Protein AF-A0A352DR67-F1 (afdb_monomer)

Solvent-accessible surface area (backbone atoms only — not comparable to full-atom values): 4386 Å² total; per-residue (Å²): 112,58,74,67,27,55,49,29,34,53,53,10,50,52,39,35,51,52,30,51,53,57,53,58,61,52,75,79,55,78,76,40,79,48,75,46,76,46,101,88,50,73,75,46,80,44,80,44,77,80,83,58,66,66,53,55,51,40,38,51,52,11,51,52,29,31,51,52,14,50,53,50,39,58,60,63,74,111

Foldseek 3Di:
DDPQLVVLQVVLVVLQVVLVVVVVVLVPDQPDWDFDDDPPGTPDIDGDDDDPVVSVVSNVSSVVSNCVSVVVVVVVVD

Mean predicted aligned error: 9.76 Å

Secondary structure (DSSP, 8-state):
--HHHHHHHHHHHHHHHHHHHHHHHHTT--SEEEEEE-SSSEEEEEEE----HHHHHHHHHHHHHHHHHHHHHHHTT-

Sequence (78 aa):
MKKTEVLYIIAGLIVLIIALLSIARVFDRPEGIGIIGGADAPTAIFVFRRIDKKKLILLAAGAILLIRGLAGAAKSKR

Nearest PDB structures (foldseek):
  6wxp-assembly2_C  TM=3.308E-01  e=1.208E+00  synthetic construct
  6vy1-assembly1_C  TM=4.022E-01  e=4.350E+00  Methanocaldococcus jannaschii DSM 2661

Structure (mmCIF, N/CA/C/O backbone):
data_AF-A0A352DR67-F1
#
_entry.id   AF-A0A352DR67-F1
#
loop_
_atom_site.group_PDB
_atom_site.id
_atom_site.type_symbol
_atom_site.label_atom_id
_atom_site.label_alt_id
_atom_site.label_comp_id
_atom_site.label_asym_id
_atom_site.label_entity_id
_atom_site.label_seq_id
_atom_site.pdbx_PDB_ins_code
_atom_site.Cartn_x
_atom_site.Cartn_y
_atom_site.Cartn_z
_atom_site.occupancy
_atom_site.B_iso_or_equiv
_atom_site.auth_seq_id
_atom_site.auth_comp_id
_atom_site.auth_asym_id
_atom_site.auth_atom_id
_atom_site.pdbx_PDB_model_num
ATOM 1 N N . MET A 1 1 ? -13.920 -1.999 22.359 1.00 72.81 1 MET A N 1
ATOM 2 C CA . MET A 1 1 ? -13.363 -1.398 21.125 1.00 72.81 1 MET A CA 1
ATOM 3 C C . MET A 1 1 ? -14.506 -0.765 20.347 1.00 72.81 1 MET A C 1
ATOM 5 O O . MET A 1 1 ? -15.511 -1.436 20.140 1.00 72.81 1 MET A O 1
ATOM 9 N N . LYS A 1 2 ? -14.421 0.523 19.994 1.00 86.62 2 LYS A N 1
ATOM 10 C CA . LYS A 1 2 ? -15.514 1.224 19.295 1.00 86.62 2 LYS A CA 1
ATOM 11 C C . LYS A 1 2 ? -15.577 0.789 17.825 1.00 86.62 2 LYS A C 1
ATOM 13 O O . LYS A 1 2 ? -14.543 0.477 17.238 1.00 86.62 2 LYS A O 1
ATOM 18 N N . LYS A 1 3 ? -16.774 0.816 17.219 1.00 86.56 3 LYS A N 1
ATOM 19 C CA . LYS A 1 3 ? -16.981 0.479 15.792 1.00 86.56 3 LYS A CA 1
ATOM 20 C C . LYS A 1 3 ? -16.089 1.311 14.855 1.00 86.56 3 LYS A C 1
ATOM 22 O O . LYS A 1 3 ? -15.630 0.803 13.841 1.00 86.56 3 LYS A O 1
ATOM 27 N N . THR A 1 4 ? -15.795 2.555 15.228 1.00 86.50 4 THR A N 1
ATOM 28 C CA . THR A 1 4 ? -14.900 3.461 14.492 1.00 86.50 4 THR A CA 1
ATOM 29 C C . THR A 1 4 ? -13.459 2.955 14.429 1.00 86.50 4 THR A C 1
ATOM 31 O O . THR A 1 4 ? -12.842 3.015 13.373 1.00 86.50 4 THR A O 1
ATOM 34 N N . GLU A 1 5 ? -12.928 2.402 15.522 1.00 88.06 5 GLU A N 1
ATOM 35 C CA . GLU A 1 5 ? -11.549 1.893 15.572 1.00 88.06 5 GLU A CA 1
ATOM 36 C C . GLU A 1 5 ? -11.391 0.636 14.722 1.00 88.06 5 GLU A C 1
ATOM 38 O O . GLU A 1 5 ? -10.432 0.506 13.966 1.00 88.06 5 GLU A O 1
ATOM 43 N N . VAL A 1 6 ? -12.384 -0.256 14.793 1.00 89.50 6 VAL A N 1
ATOM 44 C CA . VAL A 1 6 ? -12.464 -1.444 13.933 1.00 89.50 6 VAL A CA 1
ATOM 45 C C . VAL A 1 6 ? -12.463 -1.028 12.460 1.00 89.50 6 VAL A C 1
ATOM 47 O O . VAL A 1 6 ? -11.733 -1.608 11.661 1.00 89.50 6 VAL A O 1
ATOM 50 N N . LEU A 1 7 ? -13.232 0.008 12.108 1.00 91.31 7 LEU A N 1
ATOM 51 C CA . LEU A 1 7 ? -13.305 0.519 10.742 1.00 91.31 7 LEU A CA 1
ATOM 52 C C . LEU A 1 7 ? -11.948 1.040 10.250 1.00 91.31 7 LEU A C 1
ATOM 54 O O . LEU A 1 7 ? -11.544 0.701 9.141 1.00 91.31 7 LEU A O 1
ATOM 58 N N . TYR A 1 8 ? -11.223 1.812 11.068 1.00 91.12 8 TYR A N 1
ATOM 59 C CA . TYR A 1 8 ? -9.886 2.299 10.709 1.00 91.12 8 TYR A CA 1
ATOM 60 C C . TYR A 1 8 ? -8.876 1.163 10.531 1.00 91.12 8 TYR A C 1
ATOM 62 O O . TYR A 1 8 ? -8.078 1.207 9.596 1.00 91.12 8 TYR A O 1
ATOM 70 N N . ILE A 1 9 ? -8.939 0.130 11.377 1.00 90.88 9 ILE A N 1
ATOM 71 C CA . ILE A 1 9 ? -8.070 -1.047 11.258 1.00 90.88 9 ILE A CA 1
ATOM 72 C C . ILE A 1 9 ? -8.354 -1.791 9.947 1.00 90.88 9 ILE A C 1
ATOM 74 O O . ILE A 1 9 ? -7.427 -2.064 9.187 1.00 90.88 9 ILE A O 1
ATOM 78 N N . ILE A 1 10 ? -9.625 -2.075 9.650 1.00 93.44 10 ILE A N 1
ATOM 79 C CA . ILE A 1 10 ? -10.020 -2.784 8.424 1.00 93.44 10 ILE A CA 1
ATOM 80 C C . ILE A 1 10 ? -9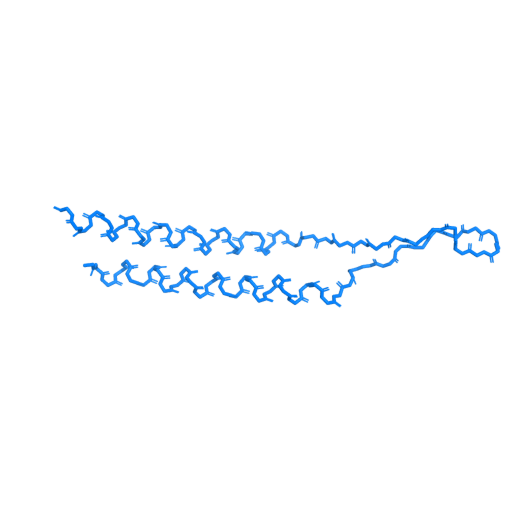.649 -1.964 7.183 1.00 93.44 10 ILE A C 1
ATOM 82 O O . ILE A 1 10 ? -9.028 -2.491 6.261 1.00 93.44 10 ILE A O 1
ATOM 86 N N . ALA A 1 11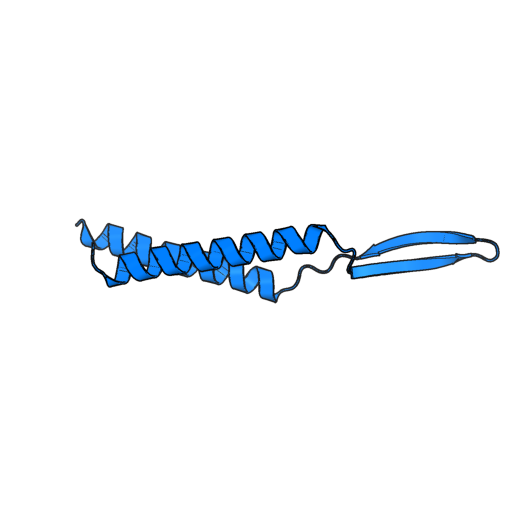 ? -9.973 -0.669 7.167 1.00 92.19 11 ALA A N 1
ATOM 87 C CA . ALA A 1 11 ? -9.643 0.215 6.053 1.00 92.19 11 ALA A CA 1
ATOM 88 C C . ALA A 1 11 ? -8.126 0.315 5.837 1.00 92.19 11 ALA A C 1
ATOM 90 O O . ALA A 1 11 ? -7.656 0.206 4.706 1.00 92.19 11 ALA A O 1
ATOM 91 N N . GLY A 1 12 ? -7.352 0.462 6.917 1.00 91.94 12 GLY A N 1
ATOM 92 C CA . GLY A 1 12 ? -5.893 0.487 6.856 1.00 91.94 12 GLY A CA 1
ATOM 93 C C . GLY A 1 12 ? -5.307 -0.809 6.296 1.00 91.94 12 GLY A C 1
ATOM 94 O O . GLY A 1 12 ? -4.426 -0.755 5.439 1.00 91.94 12 GLY A O 1
ATOM 95 N N . LEU A 1 13 ? -5.844 -1.965 6.703 1.00 94.06 13 LEU A N 1
ATOM 96 C CA . LEU A 1 13 ? -5.420 -3.273 6.198 1.00 94.06 13 LEU A CA 1
ATOM 97 C C . LEU A 1 13 ? -5.696 -3.420 4.693 1.00 94.06 13 LEU A C 1
ATOM 99 O O . LEU A 1 13 ? -4.812 -3.831 3.945 1.00 94.06 13 LEU A O 1
AT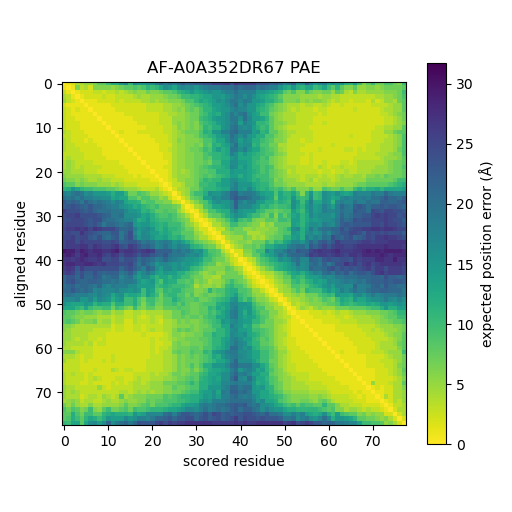OM 103 N N . ILE A 1 14 ? -6.893 -3.035 4.237 1.00 95.06 14 ILE A N 1
ATOM 104 C CA . ILE A 1 14 ? -7.273 -3.083 2.816 1.00 95.06 14 ILE A CA 1
ATOM 105 C C . ILE A 1 14 ? -6.336 -2.206 1.980 1.00 95.06 14 ILE A C 1
ATOM 107 O O . ILE A 1 14 ? -5.805 -2.657 0.964 1.00 95.06 14 ILE A O 1
ATOM 111 N N . VAL A 1 15 ? -6.086 -0.969 2.421 1.00 93.62 15 VAL A N 1
ATOM 112 C CA . VAL A 1 15 ? -5.181 -0.040 1.726 1.00 93.62 15 VAL A CA 1
ATOM 113 C C . VAL A 1 15 ? -3.759 -0.602 1.666 1.00 93.62 15 VAL A C 1
ATO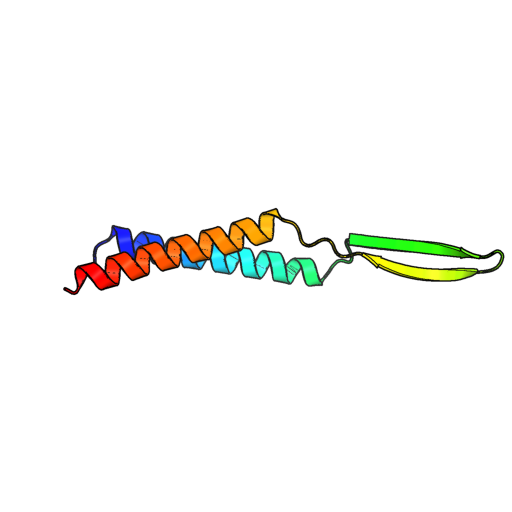M 115 O O . VAL A 1 15 ? -3.119 -0.528 0.617 1.00 93.62 15 VAL A O 1
ATOM 118 N N . LEU A 1 16 ? -3.279 -1.214 2.752 1.00 92.19 16 LEU A N 1
ATOM 119 C CA . LEU A 1 16 ? -1.953 -1.827 2.803 1.00 92.19 16 LEU A CA 1
ATOM 120 C C . LEU A 1 16 ? -1.828 -3.005 1.824 1.00 92.19 16 LEU A C 1
ATOM 122 O O . LEU A 1 16 ? -0.832 -3.102 1.109 1.00 92.19 16 LEU A O 1
ATOM 126 N N . ILE A 1 17 ? -2.851 -3.862 1.741 1.00 92.56 17 ILE A N 1
ATOM 127 C CA . ILE A 1 17 ? -2.898 -4.987 0.795 1.00 92.56 17 ILE A CA 1
ATOM 128 C C . ILE A 1 17 ? -2.871 -4.474 -0.648 1.00 92.56 17 ILE A C 1
ATOM 130 O O . ILE A 1 17 ? -2.085 -4.961 -1.460 1.00 92.56 17 ILE A O 1
ATOM 134 N N . ILE A 1 18 ? -3.673 -3.456 -0.975 1.00 90.56 18 ILE A N 1
ATOM 135 C CA . ILE A 1 18 ? -3.687 -2.853 -2.318 1.00 90.56 18 ILE A CA 1
ATOM 136 C C . ILE A 1 18 ? -2.325 -2.230 -2.652 1.00 90.56 18 ILE A C 1
ATOM 138 O O . ILE A 1 18 ? -1.839 -2.387 -3.776 1.00 90.56 18 ILE A O 1
ATOM 142 N N . ALA A 1 19 ? -1.683 -1.558 -1.692 1.00 88.81 19 ALA A N 1
ATOM 143 C CA . ALA A 1 19 ? -0.348 -0.993 -1.872 1.00 88.81 19 ALA A CA 1
ATOM 144 C C . ALA A 1 19 ? 0.698 -2.086 -2.140 1.00 88.81 19 ALA A C 1
ATOM 146 O O . ALA A 1 19 ? 1.470 -1.969 -3.092 1.00 88.81 19 ALA A O 1
ATOM 147 N N . LEU A 1 20 ? 0.678 -3.174 -1.364 1.00 87.94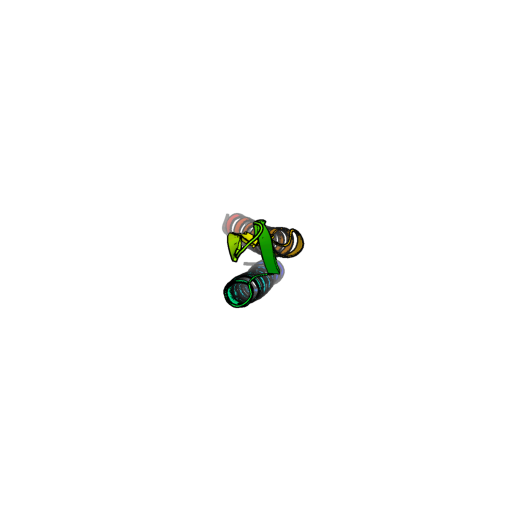 20 LEU A N 1
ATOM 148 C CA . LEU A 1 20 ? 1.556 -4.333 -1.543 1.00 87.94 20 LEU A CA 1
ATOM 149 C C . LEU A 1 20 ? 1.360 -4.994 -2.909 1.00 87.94 20 LEU A C 1
ATOM 151 O O . LEU A 1 20 ? 2.338 -5.217 -3.617 1.00 87.94 20 LEU A O 1
ATOM 155 N N . LEU A 1 21 ? 0.114 -5.232 -3.325 1.00 88.19 21 LEU A N 1
ATOM 156 C CA . LEU A 1 21 ? -0.19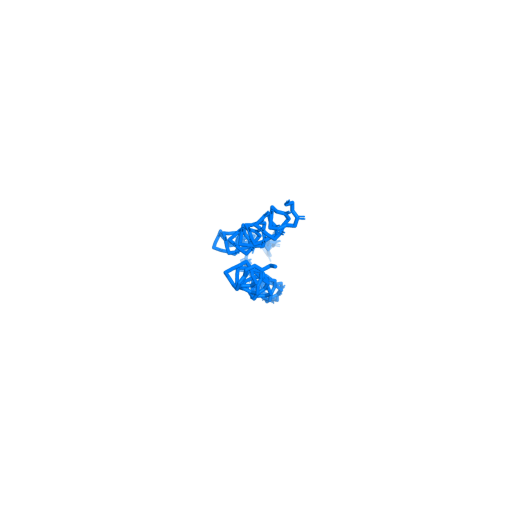7 -5.777 -4.651 1.00 88.19 21 LEU A CA 1
ATOM 157 C C . LEU A 1 21 ? 0.272 -4.843 -5.774 1.00 88.19 21 LEU A C 1
ATOM 159 O O . LEU A 1 21 ? 0.823 -5.297 -6.776 1.00 88.19 21 LEU A O 1
ATOM 163 N N . SER A 1 22 ? 0.091 -3.533 -5.602 1.00 83.25 22 SER A N 1
ATOM 164 C CA . SER A 1 22 ? 0.527 -2.528 -6.577 1.00 83.25 22 SER A CA 1
ATOM 165 C C . SER A 1 22 ? 2.046 -2.468 -6.704 1.00 83.25 22 SER A C 1
ATOM 167 O O . SER A 1 22 ? 2.551 -2.268 -7.803 1.00 83.25 22 SER A O 1
ATOM 169 N N . ILE A 1 23 ? 2.780 -2.638 -5.602 1.00 80.31 23 ILE A N 1
ATOM 170 C CA . ILE A 1 23 ? 4.244 -2.716 -5.600 1.00 80.31 23 ILE A CA 1
ATOM 171 C C . ILE A 1 23 ? 4.702 -4.039 -6.221 1.00 80.31 23 ILE A C 1
ATOM 173 O O . ILE A 1 23 ? 5.569 -4.018 -7.088 1.00 80.31 23 ILE A O 1
ATOM 177 N N . ALA A 1 24 ? 4.080 -5.164 -5.860 1.00 79.19 24 ALA A N 1
ATOM 178 C CA . ALA A 1 24 ? 4.391 -6.478 -6.420 1.00 79.19 24 ALA A CA 1
ATOM 179 C C . ALA A 1 24 ? 4.262 -6.493 -7.952 1.00 79.19 24 ALA A C 1
ATOM 181 O O . ALA A 1 24 ? 5.166 -6.957 -8.636 1.00 79.19 24 ALA A O 1
ATOM 182 N N . ARG A 1 25 ? 3.211 -5.879 -8.514 1.00 73.75 25 ARG A N 1
ATOM 183 C CA . ARG A 1 25 ? 3.036 -5.776 -9.977 1.00 73.75 25 ARG A CA 1
ATOM 184 C C . ARG A 1 25 ? 4.036 -4.860 -10.686 1.00 73.75 25 ARG A C 1
ATOM 186 O O . ARG A 1 25 ? 4.211 -4.972 -11.893 1.00 73.75 25 ARG A O 1
ATOM 193 N N . VAL A 1 26 ? 4.701 -3.954 -9.969 1.00 60.34 26 VAL A N 1
ATOM 194 C CA . VAL A 1 26 ? 5.788 -3.129 -10.536 1.00 60.34 26 VAL A CA 1
ATOM 195 C C . VAL A 1 26 ? 7.055 -3.951 -10.731 1.00 60.34 26 VAL A C 1
ATOM 197 O O . VAL A 1 26 ? 7.910 -3.573 -11.537 1.00 60.34 26 VAL A O 1
ATOM 200 N N . PHE A 1 27 ? 7.183 -5.090 -10.039 1.00 58.00 27 PHE A N 1
ATOM 201 C CA . PHE A 1 27 ? 8.350 -5.943 -10.198 1.00 58.00 27 PHE A CA 1
ATOM 202 C C . PHE A 1 27 ? 8.464 -6.576 -11.595 1.00 58.00 27 PHE A C 1
ATOM 204 O O . PHE A 1 27 ? 9.587 -6.851 -12.014 1.00 58.00 27 PHE A O 1
ATOM 211 N N . ASP A 1 28 ? 7.364 -6.649 -12.352 1.00 60.19 28 ASP A N 1
ATOM 212 C CA . ASP A 1 28 ? 7.300 -7.340 -13.648 1.00 60.19 28 ASP A CA 1
ATOM 213 C C . ASP A 1 28 ? 7.693 -6.504 -14.872 1.00 60.19 28 ASP A C 1
ATOM 215 O O . ASP A 1 28 ? 7.905 -7.072 -15.943 1.00 60.19 28 ASP A O 1
ATOM 219 N N . ARG A 1 29 ? 7.772 -5.167 -14.780 1.00 59.75 29 ARG A N 1
ATOM 220 C CA . ARG A 1 29 ? 8.045 -4.336 -15.967 1.00 59.75 29 ARG A CA 1
ATOM 221 C C . ARG A 1 29 ? 9.162 -3.322 -15.727 1.00 59.75 29 ARG A C 1
ATOM 223 O O . ARG A 1 29 ? 8.984 -2.431 -14.894 1.00 59.75 29 ARG A O 1
ATOM 230 N N . PRO A 1 30 ? 10.308 -3.427 -16.430 1.00 60.97 30 PRO A N 1
ATOM 231 C CA . PRO A 1 30 ? 11.267 -2.333 -16.472 1.00 60.97 30 PRO A CA 1
ATOM 232 C C . PRO A 1 30 ? 10.603 -1.124 -17.141 1.00 60.97 30 PRO A C 1
ATOM 234 O O . PRO A 1 30 ? 9.958 -1.254 -18.179 1.00 60.97 30 PRO A O 1
ATOM 237 N N . GLU A 1 31 ? 10.724 0.050 -16.522 1.00 64.81 31 GLU A N 1
ATOM 238 C CA . GLU A 1 31 ? 10.043 1.269 -16.986 1.00 64.81 31 GLU A CA 1
ATOM 239 C C . GLU A 1 31 ? 10.777 1.945 -18.149 1.00 64.81 31 GLU A C 1
ATOM 241 O O . GLU A 1 31 ? 10.221 2.811 -18.820 1.00 64.81 31 GLU A O 1
ATOM 246 N N . GLY A 1 32 ? 12.014 1.529 -18.418 1.00 63.28 32 GLY A N 1
ATOM 247 C CA . GLY A 1 32 ? 12.764 1.940 -19.592 1.00 63.28 32 GLY A CA 1
ATOM 248 C C . GLY A 1 32 ? 14.104 1.223 -19.689 1.00 63.28 32 GLY A C 1
ATOM 249 O O . GLY A 1 32 ? 14.741 0.924 -18.675 1.00 63.28 32 GLY A O 1
ATOM 250 N N . ILE A 1 33 ? 14.523 0.969 -20.926 1.00 66.00 33 ILE A N 1
ATOM 251 C CA . ILE A 1 33 ? 15.862 0.492 -21.270 1.00 66.00 33 ILE A CA 1
ATOM 252 C C . ILE A 1 33 ? 16.581 1.671 -21.927 1.00 66.00 33 ILE A C 1
ATOM 254 O O . ILE A 1 33 ? 16.154 2.150 -22.975 1.00 66.00 33 ILE A O 1
ATOM 258 N N . GLY A 1 34 ? 17.638 2.170 -21.288 1.00 67.88 34 GLY A N 1
ATOM 259 C CA . GLY A 1 34 ? 18.527 3.172 -21.872 1.00 67.88 34 GLY A CA 1
ATOM 260 C C . GLY A 1 34 ? 19.695 2.487 -22.571 1.00 67.88 34 GLY A C 1
ATOM 261 O O . GLY A 1 34 ? 20.368 1.662 -21.953 1.00 67.88 34 GLY A O 1
ATOM 262 N N . ILE A 1 35 ? 19.936 2.826 -23.838 1.00 71.69 35 ILE A N 1
ATOM 263 C CA . ILE A 1 35 ? 21.040 2.287 -24.641 1.00 71.69 35 ILE A CA 1
ATOM 264 C C . ILE A 1 35 ? 21.990 3.433 -24.997 1.00 71.69 35 ILE A C 1
ATOM 266 O O . ILE A 1 35 ? 21.559 4.425 -25.582 1.00 71.69 35 ILE A O 1
ATOM 270 N N . ILE A 1 36 ? 23.274 3.288 -24.661 1.00 74.81 36 ILE A N 1
ATOM 271 C CA . ILE A 1 36 ? 24.342 4.177 -25.140 1.00 74.81 36 ILE A CA 1
ATOM 272 C C . ILE A 1 36 ? 25.087 3.437 -26.254 1.00 74.81 36 ILE A C 1
ATOM 274 O O . ILE A 1 36 ? 25.681 2.384 -26.012 1.00 74.81 36 ILE A O 1
ATOM 278 N N . GLY A 1 37 ? 25.015 3.959 -27.478 1.00 75.81 37 GLY A N 1
ATOM 279 C CA . GLY A 1 37 ? 25.670 3.370 -28.647 1.00 75.81 37 GLY A CA 1
ATOM 280 C C . GLY A 1 37 ? 27.142 3.767 -28.765 1.00 75.81 37 GLY A C 1
ATOM 281 O O . GLY A 1 37 ? 27.481 4.939 -28.600 1.00 75.81 37 GLY A O 1
ATOM 282 N N . GLY A 1 38 ? 27.997 2.791 -29.075 1.00 67.88 38 GLY A N 1
ATOM 283 C CA . GLY A 1 38 ? 29.297 2.988 -29.717 1.00 67.88 38 GLY A CA 1
ATOM 284 C C . GLY A 1 38 ? 29.201 2.645 -31.208 1.00 67.88 38 GLY A C 1
ATOM 285 O O . GLY A 1 38 ? 28.203 2.072 -31.638 1.00 67.88 38 GLY A O 1
ATOM 286 N N . ALA A 1 39 ? 30.223 2.996 -31.992 1.00 65.38 39 ALA A N 1
ATOM 287 C CA . ALA A 1 39 ? 30.209 2.920 -33.459 1.00 65.38 39 ALA A CA 1
ATOM 288 C C . ALA A 1 39 ? 29.788 1.553 -34.050 1.00 65.38 39 ALA A C 1
ATOM 290 O O . ALA A 1 39 ? 29.211 1.545 -35.131 1.00 65.38 39 ALA A O 1
ATOM 291 N N . ASP A 1 40 ? 29.997 0.441 -33.326 1.00 68.69 40 ASP A N 1
ATOM 292 C CA . ASP A 1 40 ? 29.704 -0.924 -33.801 1.00 68.69 4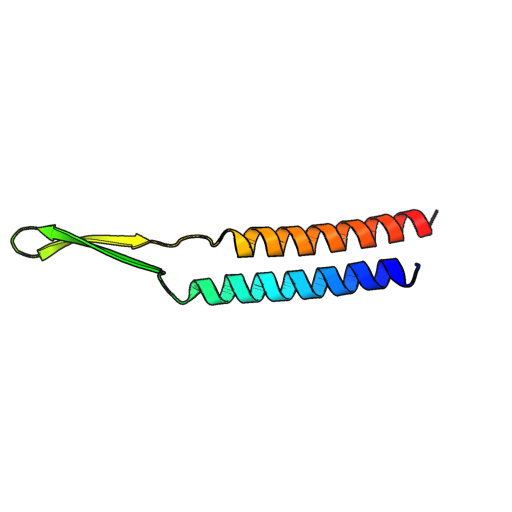0 ASP A CA 1
ATOM 293 C C . ASP A 1 40 ? 28.732 -1.748 -32.920 1.00 68.69 40 ASP A C 1
ATOM 295 O O . ASP A 1 40 ? 28.286 -2.813 -33.346 1.00 68.69 40 ASP A O 1
ATOM 299 N N . ALA A 1 41 ? 28.370 -1.307 -31.705 1.00 60.06 41 ALA A N 1
ATOM 300 C CA . ALA A 1 41 ? 27.433 -2.012 -30.806 1.00 60.06 41 ALA A CA 1
ATOM 301 C C . ALA A 1 41 ? 27.046 -1.151 -29.576 1.00 60.06 41 ALA A C 1
ATOM 303 O O . ALA A 1 41 ? 27.715 -0.151 -29.294 1.00 60.06 41 ALA A O 1
ATOM 304 N N . PRO A 1 42 ? 26.007 -1.524 -28.791 1.00 69.44 42 PRO A N 1
ATOM 305 C CA . PRO A 1 42 ? 25.732 -0.903 -27.495 1.00 69.44 42 PRO A CA 1
ATOM 306 C C . PRO A 1 42 ? 26.920 -1.055 -26.540 1.00 69.44 42 PRO A C 1
ATOM 308 O O . PRO A 1 42 ? 27.267 -2.170 -26.156 1.00 69.44 42 PRO A O 1
ATOM 311 N N . THR A 1 43 ? 27.510 0.057 -26.104 1.00 72.94 43 THR A N 1
ATOM 312 C CA . THR A 1 43 ? 28.597 0.033 -25.111 1.00 72.94 43 THR A CA 1
ATOM 313 C C . THR A 1 43 ? 28.050 -0.223 -23.705 1.00 72.94 43 THR A C 1
ATOM 315 O O . THR A 1 43 ? 28.731 -0.811 -22.869 1.00 72.94 43 THR A O 1
ATOM 318 N N . ALA A 1 44 ? 26.810 0.200 -23.427 1.00 67.06 44 ALA A N 1
ATOM 319 C CA . ALA A 1 44 ? 26.150 -0.039 -22.147 1.00 67.06 44 ALA A CA 1
ATOM 320 C C . ALA A 1 44 ? 24.617 -0.055 -22.265 1.00 67.06 44 ALA A C 1
ATOM 322 O O . ALA A 1 44 ? 24.024 0.734 -23.008 1.00 67.06 44 ALA A O 1
ATOM 323 N N . ILE A 1 45 ? 23.986 -0.935 -21.479 1.00 71.75 45 ILE A N 1
ATOM 324 C CA . ILE A 1 45 ? 22.532 -1.058 -21.325 1.00 71.75 45 ILE A CA 1
ATOM 325 C C . ILE A 1 45 ? 22.186 -0.783 -19.860 1.00 71.75 45 ILE A C 1
ATOM 327 O O . ILE A 1 45 ? 22.691 -1.459 -18.964 1.00 71.75 45 ILE A O 1
ATOM 331 N N . PHE A 1 46 ? 21.301 0.182 -19.616 1.00 71.56 46 PHE A N 1
ATOM 332 C CA . PHE A 1 46 ? 20.830 0.532 -18.277 1.00 71.56 46 PHE A CA 1
ATOM 333 C C . PHE A 1 46 ? 19.336 0.265 -18.152 1.00 71.56 46 PHE A C 1
ATOM 335 O O . PHE A 1 46 ? 18.543 0.665 -19.006 1.00 71.56 46 PHE A O 1
ATOM 342 N N . VAL A 1 47 ? 18.947 -0.376 -17.053 1.00 67.56 47 VAL A N 1
ATOM 343 C CA . VAL A 1 47 ? 17.542 -0.589 -16.707 1.00 67.56 47 VAL A CA 1
ATOM 344 C C . VAL A 1 47 ? 17.152 0.436 -15.652 1.00 67.56 47 VAL A C 1
ATOM 346 O O . VAL A 1 47 ? 17.667 0.415 -14.535 1.00 67.56 47 VAL A O 1
ATOM 349 N N . PHE A 1 48 ? 16.232 1.334 -16.000 1.00 62.31 48 PHE A N 1
ATOM 350 C CA . PHE A 1 48 ? 15.712 2.323 -15.064 1.00 62.31 48 PHE A CA 1
ATOM 351 C C . PHE A 1 48 ? 14.418 1.815 -14.430 1.00 62.31 48 PHE A C 1
ATOM 353 O O . PHE A 1 48 ? 13.493 1.372 -15.115 1.00 62.31 48 PHE A O 1
ATOM 360 N N . ARG A 1 49 ? 14.342 1.916 -13.100 1.00 66.12 49 ARG A N 1
ATOM 361 C CA . ARG A 1 49 ? 13.120 1.685 -12.328 1.00 66.12 49 ARG A CA 1
ATOM 362 C C . ARG A 1 49 ? 12.835 2.916 -11.478 1.00 66.12 49 ARG A C 1
ATOM 364 O O . ARG A 1 49 ? 13.596 3.232 -10.565 1.00 66.12 49 ARG A O 1
ATOM 371 N N . ARG A 1 50 ? 11.737 3.613 -11.757 1.00 69.31 50 ARG A N 1
ATOM 372 C CA . ARG A 1 50 ? 11.247 4.722 -10.944 1.00 69.31 50 ARG A CA 1
ATOM 373 C C . ARG A 1 50 ? 10.293 4.151 -9.899 1.00 69.31 50 ARG A C 1
ATOM 375 O O . ARG A 1 50 ? 9.282 3.529 -10.201 1.00 69.31 50 ARG A O 1
ATOM 382 N N . ILE A 1 51 ? 10.593 4.377 -8.626 1.00 69.00 51 ILE A N 1
ATOM 383 C CA . ILE A 1 51 ? 9.604 4.119 -7.578 1.00 69.00 51 ILE A CA 1
ATOM 384 C C . ILE A 1 51 ? 8.561 5.234 -7.667 1.00 69.00 51 ILE A C 1
ATOM 386 O O . ILE A 1 51 ? 8.856 6.408 -7.440 1.00 69.00 51 ILE A O 1
ATOM 390 N N . ASP A 1 52 ? 7.338 4.868 -8.036 1.00 77.88 52 ASP A N 1
ATOM 391 C CA . ASP A 1 52 ? 6.231 5.810 -8.155 1.00 77.88 52 ASP A CA 1
ATOM 392 C C . ASP A 1 52 ? 5.871 6.387 -6.775 1.00 77.88 52 ASP A C 1
ATOM 394 O O . ASP A 1 52 ? 5.441 5.658 -5.873 1.00 77.88 52 ASP A O 1
ATOM 398 N N . LYS A 1 53 ? 6.029 7.707 -6.602 1.00 82.88 53 LYS A N 1
ATOM 399 C CA . LYS A 1 53 ? 5.762 8.412 -5.333 1.00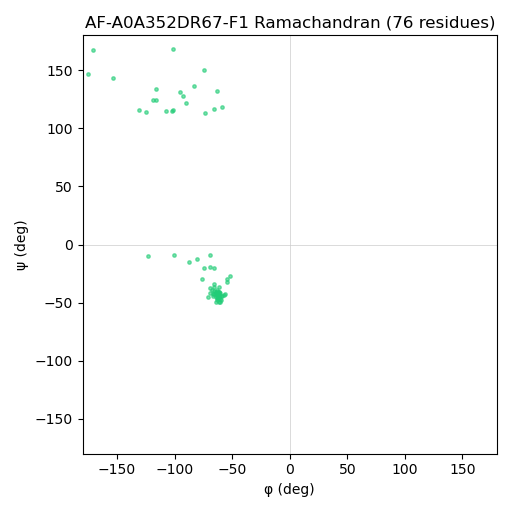 82.88 53 LYS A CA 1
ATOM 400 C C . LYS A 1 53 ? 4.347 8.144 -4.812 1.00 82.88 53 LYS A C 1
ATOM 402 O O . LYS A 1 53 ? 4.138 8.104 -3.602 1.00 82.88 53 LYS A O 1
ATOM 407 N N . LYS A 1 54 ? 3.382 7.901 -5.708 1.00 85.25 54 LYS A N 1
ATOM 408 C CA . LYS A 1 54 ? 1.994 7.575 -5.344 1.00 85.25 54 LYS A CA 1
ATOM 409 C C . LYS A 1 54 ? 1.893 6.280 -4.533 1.00 85.25 54 LYS A C 1
ATOM 411 O O . LYS A 1 54 ? 1.102 6.212 -3.597 1.00 85.25 54 LYS A O 1
ATOM 416 N N . LYS A 1 55 ? 2.721 5.276 -4.843 1.00 83.19 55 LYS A N 1
ATOM 417 C CA . LYS A 1 55 ? 2.741 3.984 -4.133 1.00 83.19 55 LYS A CA 1
ATOM 418 C C . LYS A 1 55 ? 3.287 4.137 -2.716 1.00 83.19 55 LYS A C 1
ATOM 420 O O . LYS A 1 55 ? 2.752 3.539 -1.789 1.00 83.19 55 LYS A O 1
ATOM 425 N N . LEU A 1 56 ? 4.293 4.997 -2.542 1.00 85.12 56 LEU A N 1
ATOM 426 C CA . LEU A 1 56 ? 4.839 5.332 -1.226 1.00 85.12 56 LEU A CA 1
ATOM 427 C C . LEU A 1 56 ? 3.796 6.043 -0.350 1.00 85.12 56 LEU A C 1
ATOM 429 O O . LEU A 1 56 ? 3.609 5.675 0.807 1.00 85.12 56 LEU A O 1
ATOM 433 N N . ILE A 1 57 ? 3.073 7.014 -0.921 1.00 88.75 57 ILE A N 1
ATOM 434 C CA . ILE A 1 57 ? 1.991 7.732 -0.228 1.00 88.75 57 ILE A CA 1
ATOM 435 C C . ILE A 1 57 ? 0.869 6.769 0.178 1.00 88.75 57 ILE A C 1
ATOM 437 O O . ILE A 1 57 ? 0.377 6.843 1.300 1.00 88.75 57 ILE A O 1
ATOM 441 N N . LEU A 1 58 ? 0.490 5.842 -0.705 1.00 89.69 58 LEU A N 1
ATOM 442 C CA . LEU A 1 58 ? -0.552 4.854 -0.422 1.00 89.69 58 LEU A CA 1
ATOM 443 C C . LEU A 1 58 ? -0.163 3.924 0.739 1.00 89.69 58 LEU A C 1
ATOM 445 O O . LEU A 1 58 ? -0.982 3.649 1.615 1.00 89.69 58 LEU A O 1
ATOM 449 N N . LEU A 1 59 ? 1.098 3.488 0.779 1.00 89.06 59 LEU A N 1
ATOM 450 C CA . LEU A 1 59 ? 1.622 2.643 1.851 1.00 89.06 59 LEU A CA 1
ATOM 451 C C . LEU A 1 59 ? 1.656 3.393 3.192 1.00 89.06 59 LEU A C 1
ATOM 453 O O . LEU A 1 59 ? 1.219 2.859 4.213 1.00 89.06 59 LEU A O 1
ATOM 457 N N . ALA A 1 60 ? 2.081 4.661 3.175 1.00 90.62 60 ALA A N 1
ATOM 458 C CA . ALA A 1 60 ? 2.045 5.530 4.348 1.00 90.62 60 ALA A CA 1
ATOM 459 C C . ALA A 1 60 ? 0.609 5.764 4.852 1.00 90.62 60 ALA A C 1
ATOM 461 O O . ALA A 1 60 ? 0.357 5.680 6.053 1.00 90.62 60 ALA A O 1
ATOM 462 N N . ALA A 1 61 ? -0.351 5.992 3.951 1.00 92.12 61 ALA A N 1
ATOM 463 C CA . ALA A 1 61 ? -1.757 6.178 4.307 1.00 92.12 61 ALA A CA 1
ATOM 464 C C . ALA A 1 61 ? -2.351 4.938 4.997 1.00 92.12 61 ALA A C 1
ATOM 466 O O . ALA A 1 61 ? -3.002 5.067 6.037 1.00 92.12 61 ALA A O 1
ATOM 467 N N . GLY A 1 62 ? -2.081 3.737 4.469 1.00 91.12 62 GLY A N 1
ATOM 468 C CA . GLY A 1 62 ? -2.498 2.477 5.094 1.00 91.12 62 GLY A CA 1
ATOM 469 C C . GLY A 1 62 ? -1.918 2.301 6.501 1.00 91.12 62 GLY A C 1
ATOM 470 O O . GLY A 1 62 ? -2.650 1.984 7.441 1.00 91.12 62 GLY A O 1
ATOM 471 N N . ALA A 1 63 ? -0.625 2.594 6.674 1.00 92.00 63 ALA A N 1
ATOM 472 C CA . ALA A 1 63 ? 0.038 2.534 7.976 1.00 92.00 63 ALA A CA 1
ATOM 473 C C . ALA A 1 63 ? -0.556 3.531 8.990 1.00 92.00 63 ALA A C 1
ATOM 475 O O . ALA A 1 63 ? -0.816 3.163 10.135 1.00 92.00 63 ALA A O 1
ATOM 476 N N . ILE A 1 64 ? -0.835 4.771 8.574 1.00 93.88 64 ILE A N 1
ATOM 477 C CA . ILE A 1 64 ? -1.430 5.803 9.441 1.00 93.88 64 ILE A CA 1
ATOM 478 C C . ILE A 1 64 ? -2.820 5.381 9.935 1.00 93.88 64 ILE A C 1
ATOM 480 O O . ILE A 1 64 ? -3.134 5.552 11.115 1.00 93.88 64 ILE A O 1
ATOM 484 N N . LEU A 1 65 ? -3.649 4.807 9.058 1.00 91.75 65 LEU A N 1
ATOM 485 C CA . LEU A 1 65 ? -4.983 4.322 9.423 1.00 91.75 65 LEU A CA 1
ATOM 486 C C . LEU A 1 65 ? -4.916 3.182 10.447 1.00 91.75 65 LEU A C 1
ATOM 488 O O . LEU A 1 65 ? -5.659 3.203 11.432 1.00 91.75 65 LEU A O 1
ATOM 492 N N . LEU A 1 66 ? -3.983 2.241 10.263 1.00 91.62 66 LEU A N 1
ATOM 493 C CA . LEU A 1 66 ? -3.741 1.162 11.223 1.00 91.62 66 LEU A CA 1
ATOM 494 C C . LEU A 1 66 ? -3.307 1.712 12.583 1.00 91.62 66 LEU A C 1
ATOM 496 O O . LEU A 1 66 ? -3.903 1.356 13.598 1.00 91.62 66 LEU A O 1
ATOM 500 N N . ILE A 1 67 ? -2.322 2.616 12.607 1.00 91.81 67 ILE A N 1
ATOM 501 C CA . ILE A 1 67 ? -1.820 3.230 13.846 1.00 91.81 67 ILE A CA 1
ATOM 502 C C . ILE A 1 67 ? -2.947 3.963 14.576 1.00 91.81 67 ILE A C 1
ATOM 504 O O . ILE A 1 67 ? -3.092 3.804 15.787 1.00 91.81 67 ILE A O 1
ATOM 508 N N . ARG A 1 68 ? -3.776 4.729 13.856 1.00 91.62 68 ARG A N 1
ATOM 509 C CA . ARG A 1 68 ? -4.909 5.455 14.445 1.00 91.62 68 ARG A CA 1
ATOM 510 C C . ARG A 1 68 ? -5.908 4.500 15.098 1.00 91.62 68 ARG A C 1
ATOM 512 O O . ARG A 1 68 ? -6.253 4.709 16.259 1.00 91.62 68 ARG A O 1
ATOM 519 N N . GLY A 1 69 ? -6.316 3.449 14.385 1.00 89.19 69 GLY A N 1
ATOM 520 C CA . GLY A 1 69 ? -7.259 2.456 14.905 1.00 89.19 69 GLY A CA 1
ATOM 521 C C . GLY A 1 69 ? -6.704 1.647 16.085 1.00 89.19 69 GLY A C 1
ATOM 522 O O . GLY A 1 69 ? -7.402 1.419 17.072 1.00 89.19 69 GLY A O 1
ATOM 523 N N . LEU A 1 70 ? -5.424 1.265 16.036 1.00 88.88 70 LEU A N 1
ATOM 524 C CA . LEU A 1 70 ? -4.731 0.570 17.129 1.00 88.88 70 LEU A CA 1
ATOM 525 C C . LEU A 1 70 ? -4.576 1.459 18.371 1.00 88.88 70 LEU A C 1
ATOM 527 O O . LEU A 1 70 ? -4.848 1.014 19.487 1.00 88.88 70 LEU A O 1
ATOM 531 N N . ALA A 1 71 ? -4.189 2.724 18.197 1.00 90.00 71 ALA A N 1
ATOM 532 C CA . ALA A 1 71 ? -4.051 3.676 19.298 1.00 90.00 71 ALA A CA 1
ATOM 533 C C . ALA A 1 71 ? -5.397 3.961 19.983 1.00 90.00 71 ALA A C 1
ATOM 535 O O . ALA A 1 71 ? -5.474 4.015 21.215 1.00 90.00 71 ALA A O 1
ATOM 536 N N . GLY A 1 72 ? -6.474 4.102 19.203 1.00 86.81 72 GLY A N 1
ATOM 537 C CA . GLY A 1 72 ? -7.824 4.260 19.741 1.00 86.81 72 GLY A CA 1
ATOM 538 C C . GLY A 1 72 ? -8.331 3.000 20.447 1.00 86.81 72 GLY A C 1
ATOM 539 O O . GLY A 1 72 ? -8.928 3.091 21.524 1.00 86.81 72 GLY A O 1
ATOM 540 N N . ALA A 1 73 ? -8.028 1.815 19.910 1.00 84.62 73 ALA A N 1
ATOM 541 C CA . ALA A 1 73 ? -8.325 0.540 20.560 1.00 84.62 73 ALA A CA 1
ATOM 542 C C . ALA A 1 73 ? -7.595 0.381 21.906 1.00 84.62 73 ALA A C 1
ATOM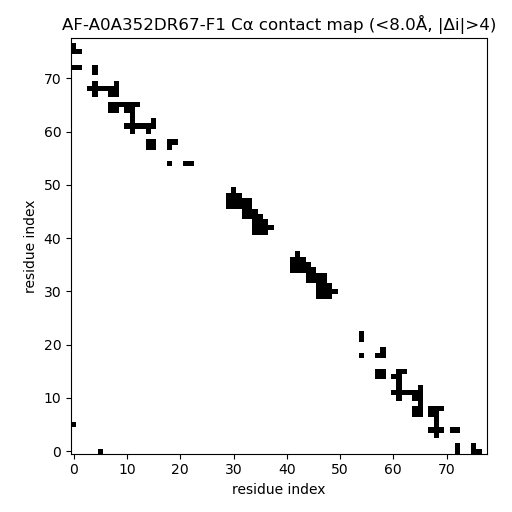 544 O O . ALA A 1 73 ? -8.215 -0.041 22.885 1.00 84.62 73 ALA A O 1
ATOM 545 N N . ALA A 1 74 ? -6.317 0.768 21.975 1.00 82.31 74 ALA A N 1
ATOM 546 C CA . ALA A 1 74 ? -5.511 0.713 23.194 1.00 82.31 74 ALA A CA 1
ATOM 547 C C . ALA A 1 74 ? -6.025 1.674 24.279 1.00 82.31 74 ALA A C 1
ATOM 549 O O . ALA A 1 74 ? -6.142 1.282 25.439 1.00 82.31 74 ALA A O 1
ATOM 550 N N . LYS A 1 75 ? -6.405 2.908 23.909 1.00 80.19 75 LYS A N 1
ATOM 551 C CA . LYS A 1 75 ? -7.018 3.869 24.846 1.00 80.19 75 LYS A CA 1
ATOM 552 C C . LYS A 1 75 ? -8.387 3.424 25.355 1.00 80.19 75 LYS A C 1
ATOM 554 O O . LYS A 1 75 ? -8.706 3.705 26.496 1.00 80.19 75 LYS A O 1
ATOM 559 N N . SER A 1 76 ? -9.182 2.729 24.539 1.00 69.62 76 SER A N 1
ATOM 560 C CA . SER A 1 76 ? -10.513 2.230 24.924 1.00 69.62 76 SER A CA 1
ATOM 561 C C . SER A 1 76 ? -10.480 1.098 25.963 1.00 69.62 76 SER A C 1
ATOM 563 O O . SER A 1 76 ? -11.550 0.674 26.398 1.00 69.62 76 SER A O 1
ATOM 565 N N . LYS A 1 77 ? -9.301 0.546 26.274 1.00 60.78 77 LYS A N 1
ATOM 566 C CA . LYS A 1 77 ? -9.115 -0.567 27.219 1.00 60.78 77 LYS A CA 1
ATOM 567 C C . LYS A 1 77 ? -8.640 -0.105 28.609 1.00 60.78 77 LYS A C 1
ATOM 569 O O . LYS A 1 77 ? -8.573 -0.941 29.505 1.00 60.78 77 LYS A O 1
ATOM 574 N N . ARG A 1 78 ? -8.281 1.177 28.751 1.00 55.34 78 ARG A N 1
ATOM 575 C CA . ARG A 1 78 ? -8.098 1.882 30.030 1.00 55.34 78 ARG A CA 1
ATOM 576 C C . ARG A 1 78 ? -9.422 2.504 30.448 1.00 55.34 78 ARG A C 1
ATOM 578 O O . ARG A 1 78 ? -9.624 2.596 31.671 1.00 55.34 78 ARG A O 1
#

Radius of gyration: 20.83 Å; Cα contacts (8 Å, |Δi|>4): 81; chains: 1; bounding box: 47×16×64 Å

pLDDT: mean 79.86, std 11.73, range [55.34, 95.06]